Protein AF-A0A0C9SBJ8-F1 (afdb_monomer)

InterPro domains:
  IPR018801 E3 ubiquitin-protein ligase TM129 [PF10272] (1-81)
  IPR018801 E3 ubiquitin-protein ligase TM129 [PTHR31322] (1-82)

Foldseek 3Di:
DFDQAPQPSPDGLFKDFAPPDDCVLQPQADGDPDDRRHHPVRVVVVLVVPDDPVCPVCSQVDWFADPPPGGIGGPSRIDTHDD

Secondary structure (DSSP, 8-state):
-PPBPTTTSSSB--EEE---S-HHHHTT-----PPS-B-HHHHHHHHHHTS-TT-GGGGGG-EEE-TTT--EEEGGGEEEPP-

Solvent-accessible surface area (backbone atoms only — not comparable to full-atom values): 4986 Å² total; per-residue (Å²): 136,72,49,62,6,75,77,76,68,79,50,52,14,38,25,36,54,45,71,62,63,54,63,94,84,53,79,68,60,40,74,47,87,69,71,48,43,32,23,62,68,53,48,50,53,53,52,59,73,66,46,62,84,92,45,69,90,50,47,79,83,38,66,45,57,41,94,81,83,51,35,31,37,39,70,69,15,62,38,77,55,86,130

Sequence (83 aa):
ELEPCIGCMQTTANVKLQKLCDEALVGQCQGCLCRPMWCLDCMGRWFASRQDQARPETWLGSRCFCPTCRSVFCMLDVCIVEA

Structure (mmCIF, N/CA/C/O backbone):
data_AF-A0A0C9SBJ8-F1
#
_entry.id   AF-A0A0C9SBJ8-F1
#
loop_
_atom_site.group_PDB
_atom_site.id
_atom_site.type_symbol
_atom_site.label_atom_id
_atom_site.label_alt_id
_atom_site.label_comp_id
_atom_site.label_asym_id
_atom_site.label_entity_id
_atom_site.label_seq_id
_atom_site.pdbx_PDB_ins_code
_atom_site.Cartn_x
_atom_site.Cartn_y
_atom_site.Cartn_z
_atom_site.occupancy
_atom_site.B_iso_or_equiv
_atom_site.auth_seq_id
_atom_site.auth_comp_id
_atom_site.auth_asym_id
_atom_site.auth_atom_id
_atom_site.pdbx_PDB_model_num
ATOM 1 N N . GLU A 1 1 ? -10.117 -3.009 18.943 1.00 78.88 1 GLU A N 1
ATOM 2 C CA . GLU A 1 1 ? -11.036 -2.387 17.974 1.00 78.88 1 GLU A CA 1
ATOM 3 C C . GLU A 1 1 ? -10.215 -1.577 16.979 1.00 78.88 1 GLU A C 1
ATOM 5 O O . GLU A 1 1 ? -9.163 -1.074 17.368 1.00 78.88 1 GLU A O 1
ATOM 10 N N . LEU A 1 2 ? -10.606 -1.551 15.703 1.00 88.12 2 LEU A N 1
ATOM 11 C CA . LEU A 1 2 ? -9.887 -0.809 14.663 1.00 88.12 2 LEU A CA 1
ATOM 12 C C . LEU A 1 2 ? -10.379 0.641 14.623 1.00 88.12 2 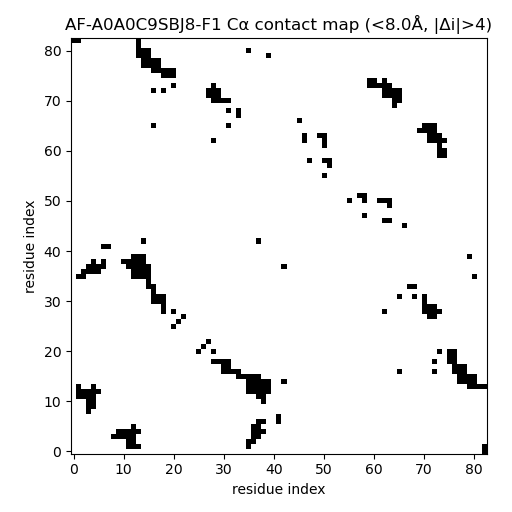LEU A C 1
ATOM 14 O O . LEU A 1 2 ? -11.581 0.886 14.599 1.00 88.12 2 LEU A O 1
ATOM 18 N N . GLU A 1 3 ? -9.444 1.586 14.565 1.00 94.25 3 GLU A N 1
ATOM 19 C CA . GLU A 1 3 ? -9.740 3.019 14.457 1.00 94.25 3 GLU A CA 1
ATOM 20 C C . GLU A 1 3 ? -10.274 3.389 13.057 1.00 94.25 3 GLU A C 1
ATOM 22 O O . GLU A 1 3 ? -10.034 2.656 12.088 1.00 94.25 3 GLU A O 1
ATOM 27 N N . PRO A 1 4 ? -10.954 4.539 12.894 1.00 96.69 4 PRO A N 1
ATOM 28 C CA . PRO A 1 4 ? -11.310 5.064 11.579 1.00 96.69 4 PRO A CA 1
ATOM 29 C C . PRO A 1 4 ? -10.081 5.281 10.683 1.00 96.69 4 PRO A C 1
ATOM 31 O O . PRO A 1 4 ? -9.021 5.728 11.124 1.00 96.69 4 PRO A O 1
ATOM 34 N N . CYS A 1 5 ? -10.227 5.001 9.389 1.00 97.50 5 CYS A N 1
ATOM 35 C CA . CYS A 1 5 ? -9.192 5.261 8.395 1.00 97.50 5 CYS A CA 1
ATOM 36 C C . CYS A 1 5 ? -8.872 6.761 8.319 1.00 97.50 5 CYS A C 1
ATOM 38 O O . CYS A 1 5 ? -9.736 7.554 7.948 1.00 97.50 5 CYS A O 1
ATOM 40 N N . ILE A 1 6 ? -7.602 7.138 8.502 1.00 96.94 6 ILE A N 1
ATOM 41 C CA . ILE A 1 6 ? -7.176 8.549 8.522 1.00 96.94 6 ILE A CA 1
ATOM 42 C C . ILE A 1 6 ? -7.304 9.264 7.167 1.00 96.94 6 ILE A C 1
ATOM 44 O O . ILE A 1 6 ? -7.278 10.488 7.111 1.00 96.94 6 ILE A O 1
ATOM 48 N N . GLY A 1 7 ? -7.416 8.508 6.068 1.00 96.56 7 GLY A N 1
ATOM 49 C CA . GLY A 1 7 ? -7.588 9.050 4.719 1.00 96.56 7 GLY A CA 1
ATOM 50 C C . GLY A 1 7 ? -9.019 9.500 4.405 1.00 96.56 7 GLY A C 1
ATOM 51 O O . GLY A 1 7 ? -9.220 10.624 3.959 1.00 96.56 7 GLY A O 1
ATOM 52 N N . CYS A 1 8 ? -10.014 8.626 4.603 1.00 97.69 8 CYS A N 1
ATOM 53 C CA . CYS A 1 8 ? -11.414 8.916 4.266 1.00 97.69 8 CYS A CA 1
ATOM 54 C C . CYS A 1 8 ? -12.308 9.241 5.467 1.00 97.69 8 CYS A C 1
ATOM 56 O O . CYS A 1 8 ? -13.370 9.818 5.255 1.00 97.69 8 CYS A O 1
ATOM 58 N N . MET A 1 9 ? -11.927 8.848 6.688 1.00 96.81 9 MET A N 1
ATOM 59 C CA . MET A 1 9 ? -12.731 8.956 7.918 1.00 96.81 9 MET A CA 1
ATOM 60 C C . MET A 1 9 ? -14.134 8.315 7.842 1.00 96.81 9 MET A C 1
ATOM 62 O O . MET A 1 9 ? -14.995 8.621 8.657 1.00 96.81 9 MET A O 1
ATOM 66 N N . GLN A 1 10 ? -14.377 7.431 6.867 1.00 96.31 10 GLN A N 1
ATOM 67 C CA . GLN A 1 10 ? -15.697 6.831 6.602 1.00 96.31 10 GLN A CA 1
ATOM 68 C C . GLN A 1 10 ? -15.780 5.344 6.954 1.00 96.31 10 GLN A C 1
ATOM 70 O O . GLN A 1 10 ? -16.858 4.837 7.240 1.00 96.31 10 GLN A O 1
ATOM 75 N N . THR A 1 11 ? -14.653 4.636 6.914 1.00 95.88 11 THR A N 1
ATOM 76 C CA . THR A 1 11 ? -14.562 3.198 7.197 1.00 95.88 11 THR A CA 1
ATOM 77 C C . THR A 1 11 ? -13.404 2.925 8.152 1.00 95.88 11 THR A C 1
ATOM 79 O O . THR A 1 11 ? -12.561 3.800 8.375 1.00 95.88 11 THR A O 1
ATOM 82 N N . THR A 1 12 ? -13.353 1.728 8.725 1.00 96.69 12 THR A N 1
ATOM 83 C CA . THR A 1 12 ? -12.281 1.310 9.629 1.00 96.69 12 THR A CA 1
ATOM 84 C C . THR A 1 12 ? -10.954 1.153 8.889 1.00 96.69 12 THR A C 1
ATOM 86 O O . THR A 1 12 ? -10.882 0.861 7.690 1.00 96.69 12 THR A O 1
ATOM 89 N N . ALA A 1 13 ? -9.864 1.370 9.616 1.00 97.25 13 ALA A N 1
ATOM 90 C CA . ALA A 1 13 ? -8.518 1.127 9.143 1.00 97.25 13 ALA A CA 1
ATOM 91 C C . ALA A 1 13 ? -8.248 -0.384 9.061 1.00 97.25 13 ALA A C 1
ATOM 93 O O . ALA A 1 13 ? -7.769 -0.996 10.012 1.00 97.25 13 ALA A O 1
ATOM 94 N N . ASN A 1 14 ? -8.580 -0.985 7.919 1.00 96.44 14 ASN A N 1
ATOM 95 C CA . ASN A 1 14 ? -8.566 -2.433 7.722 1.00 96.44 14 ASN A CA 1
ATOM 96 C C . ASN A 1 14 ? -7.351 -2.969 6.948 1.00 96.44 14 ASN A C 1
ATOM 98 O O . ASN A 1 14 ? -7.375 -4.127 6.534 1.00 96.44 14 ASN A O 1
ATOM 102 N N . VAL A 1 15 ? -6.285 -2.177 6.762 1.00 97.12 15 VAL A N 1
ATOM 103 C CA . VAL A 1 15 ? -5.034 -2.679 6.171 1.00 97.12 15 VAL A CA 1
ATOM 104 C C . VAL A 1 15 ? -3.786 -2.380 6.991 1.00 97.12 15 VAL A C 1
ATOM 106 O O . VAL A 1 15 ? -3.652 -1.329 7.625 1.00 97.12 15 VAL A O 1
ATOM 109 N N . LYS A 1 16 ? -2.824 -3.300 6.908 1.00 96.81 16 LYS A N 1
ATOM 110 C CA . LYS A 1 16 ? -1.456 -3.155 7.411 1.00 96.81 16 LYS A CA 1
ATOM 111 C C . LYS A 1 16 ? -0.462 -3.482 6.298 1.00 96.81 16 LYS A C 1
ATOM 113 O O . LYS A 1 16 ? -0.740 -4.293 5.423 1.00 96.81 16 LYS A O 1
ATOM 118 N N . LEU A 1 17 ? 0.709 -2.852 6.351 1.00 96.94 17 LEU A N 1
ATOM 119 C CA . LEU A 1 17 ? 1.843 -3.223 5.511 1.00 96.94 17 LEU A CA 1
ATOM 120 C C . LEU A 1 17 ? 2.703 -4.251 6.248 1.00 96.94 17 LEU A C 1
ATOM 122 O O . LEU A 1 17 ? 3.190 -3.979 7.347 1.00 96.94 17 LEU A O 1
ATOM 126 N N . GLN A 1 18 ? 2.896 -5.416 5.646 1.00 94.88 18 GLN A N 1
ATOM 127 C CA . GLN A 1 18 ? 3.753 -6.482 6.148 1.00 94.88 18 GLN A CA 1
ATOM 128 C C . GLN A 1 18 ? 4.608 -6.982 4.991 1.00 94.88 18 GLN A C 1
ATOM 130 O O . GLN A 1 18 ? 4.079 -7.270 3.929 1.00 94.88 18 GLN A O 1
ATOM 135 N N . LYS A 1 19 ? 5.926 -7.084 5.193 1.00 92.88 19 LYS A N 1
ATOM 136 C CA . LYS A 1 19 ? 6.836 -7.578 4.155 1.00 92.88 19 LYS A CA 1
ATOM 137 C C . LYS A 1 19 ? 6.500 -9.038 3.845 1.00 92.88 19 LYS A C 1
ATOM 139 O O . LYS A 1 19 ? 6.834 -9.917 4.640 1.00 92.88 19 LYS A O 1
ATOM 144 N N . LEU A 1 20 ? 5.835 -9.262 2.717 1.00 91.31 20 LEU A N 1
ATOM 145 C CA . LEU A 1 20 ? 5.443 -10.577 2.205 1.00 91.31 20 LEU A CA 1
ATOM 146 C C . LEU A 1 20 ? 6.050 -10.850 0.827 1.00 91.31 20 LEU A C 1
ATOM 148 O O . LEU A 1 20 ? 6.110 -12.005 0.411 1.00 91.31 20 LEU A O 1
ATOM 152 N N . CYS A 1 21 ? 6.522 -9.818 0.121 1.00 90.56 21 CYS A N 1
ATOM 153 C CA . CYS A 1 21 ? 7.250 -10.024 -1.122 1.00 90.56 21 CYS A CA 1
ATOM 154 C C . CYS A 1 21 ? 8.610 -10.708 -0.880 1.00 90.56 21 CYS A C 1
ATOM 156 O O . CYS A 1 21 ? 9.333 -10.383 0.071 1.00 90.56 21 CYS A O 1
ATOM 158 N N . ASP A 1 22 ? 8.973 -11.626 -1.776 1.00 77.81 22 ASP A N 1
ATOM 159 C CA . ASP A 1 22 ? 10.243 -12.353 -1.736 1.00 77.81 22 ASP A CA 1
ATOM 160 C C . ASP A 1 22 ? 11.445 -11.418 -1.994 1.00 77.81 22 ASP A C 1
ATOM 162 O O . ASP A 1 22 ? 11.414 -10.541 -2.867 1.00 77.81 22 ASP A O 1
ATOM 166 N N . GLU A 1 23 ? 12.524 -11.619 -1.235 1.00 63.44 23 GLU A N 1
ATOM 167 C CA . GLU A 1 23 ? 13.765 -10.843 -1.319 1.00 63.44 23 GLU A CA 1
ATOM 168 C C . GLU A 1 23 ? 14.464 -11.009 -2.667 1.00 63.44 23 GLU A C 1
ATOM 170 O O . GLU A 1 23 ? 15.001 -10.029 -3.190 1.00 63.44 23 GLU A O 1
ATOM 175 N N . ALA A 1 24 ? 14.408 -12.204 -3.263 1.00 61.53 24 ALA A N 1
ATOM 176 C CA . ALA A 1 24 ? 15.103 -12.500 -4.517 1.00 61.53 24 ALA A CA 1
ATOM 177 C C . ALA A 1 24 ? 14.504 -11.771 -5.735 1.00 61.53 24 ALA A C 1
ATOM 179 O O . ALA A 1 24 ? 15.205 -11.516 -6.713 1.00 61.53 24 ALA A O 1
ATOM 180 N N . LEU A 1 25 ? 13.217 -11.415 -5.676 1.00 55.31 25 LEU A N 1
ATOM 181 C CA . LEU A 1 25 ? 12.492 -10.801 -6.791 1.00 55.31 25 LEU A CA 1
ATOM 182 C C . LEU A 1 25 ? 12.269 -9.291 -6.596 1.00 55.31 25 LEU A C 1
ATOM 184 O O . LEU A 1 25 ? 12.042 -8.576 -7.573 1.00 55.31 25 LEU A O 1
ATOM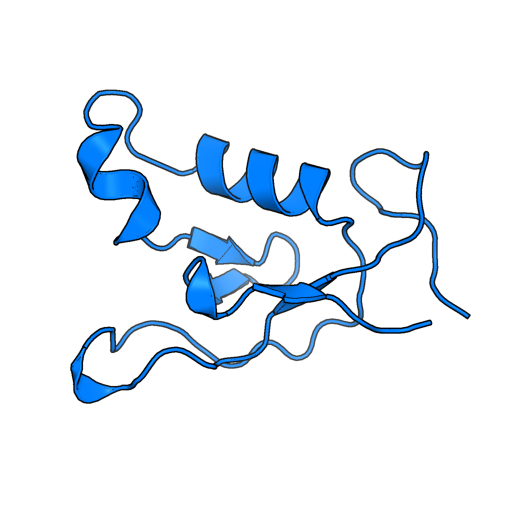 188 N N . VAL A 1 26 ? 12.316 -8.782 -5.352 1.00 57.38 26 VAL A N 1
ATOM 189 C CA . VAL A 1 26 ? 11.763 -7.453 -5.020 1.00 57.38 26 VAL A CA 1
ATOM 190 C C . VAL A 1 26 ? 12.601 -6.670 -3.985 1.00 57.38 26 VAL A C 1
ATOM 192 O O . VAL A 1 26 ? 12.048 -5.841 -3.269 1.00 57.38 26 VAL A O 1
ATOM 195 N N . GLY A 1 27 ? 13.923 -6.867 -3.924 1.00 57.12 27 GLY A N 1
ATOM 196 C CA . GLY A 1 27 ? 14.869 -6.415 -2.874 1.00 57.12 27 GLY A CA 1
ATOM 197 C C . GLY A 1 27 ? 14.993 -4.921 -2.483 1.00 57.12 27 GLY A C 1
ATOM 198 O O . GLY A 1 27 ? 16.101 -4.415 -2.354 1.00 57.12 27 GLY A O 1
ATOM 199 N N . GLN A 1 28 ? 13.896 -4.201 -2.242 1.00 82.19 28 GLN A N 1
ATOM 200 C CA . GLN A 1 28 ? 13.882 -2.856 -1.640 1.00 82.19 28 GLN A CA 1
ATOM 201 C C . GLN A 1 28 ? 12.741 -2.647 -0.632 1.00 82.19 28 GLN A C 1
ATOM 203 O O . GLN A 1 28 ? 12.760 -1.654 0.090 1.00 82.19 28 GLN A O 1
ATOM 208 N N . CYS A 1 29 ? 11.747 -3.542 -0.568 1.00 91.88 29 CYS A N 1
ATOM 209 C CA . CYS A 1 29 ? 10.674 -3.432 0.418 1.00 91.88 29 CYS A CA 1
ATOM 210 C C . CYS A 1 29 ? 11.189 -3.703 1.837 1.00 91.88 29 CYS A C 1
ATOM 212 O O . CYS A 1 29 ? 12.018 -4.585 2.068 1.00 91.88 29 CYS A O 1
ATOM 214 N N . GLN A 1 30 ? 10.674 -2.942 2.795 1.00 92.81 30 GLN A N 1
ATOM 215 C CA . GLN A 1 30 ? 11.103 -2.930 4.187 1.00 92.81 30 GLN A CA 1
ATOM 216 C C . GLN A 1 30 ? 9.945 -3.327 5.104 1.00 92.81 30 GLN A C 1
ATOM 218 O O . GLN A 1 30 ? 8.775 -3.116 4.790 1.00 92.81 30 GLN A O 1
ATOM 223 N N . GLY A 1 31 ? 10.269 -3.853 6.286 1.00 92.69 31 GLY A N 1
ATOM 224 C CA . GLY A 1 31 ? 9.270 -4.070 7.330 1.00 92.69 31 GLY A CA 1
ATOM 225 C C . GLY A 1 31 ? 8.587 -2.759 7.743 1.00 92.69 31 GLY A C 1
ATOM 226 O O . GLY A 1 31 ? 9.233 -1.717 7.890 1.00 92.69 31 GLY A O 1
ATOM 227 N N . CYS A 1 32 ? 7.271 -2.814 7.951 1.00 95.69 32 CYS A N 1
ATOM 228 C CA . CYS A 1 32 ? 6.478 -1.706 8.472 1.00 95.69 32 CYS A CA 1
ATOM 229 C C . CYS A 1 32 ? 5.870 -2.095 9.827 1.00 95.69 32 CYS A C 1
ATOM 231 O O . CYS A 1 32 ? 5.242 -3.144 9.970 1.00 95.69 32 CYS A O 1
ATOM 233 N N . LEU A 1 33 ? 6.073 -1.242 10.835 1.00 96.12 33 LEU A N 1
ATOM 234 C CA . LEU A 1 33 ? 5.595 -1.450 12.211 1.00 96.12 33 LEU A CA 1
ATOM 235 C C . LEU A 1 33 ? 4.398 -0.559 12.568 1.00 96.12 33 LEU A C 1
ATOM 237 O O . LEU A 1 33 ? 3.968 -0.521 13.720 1.00 96.12 33 LEU A O 1
ATOM 241 N N . CYS A 1 34 ? 3.846 0.161 11.591 1.00 96.50 34 CYS A N 1
ATOM 242 C CA . CYS A 1 34 ? 2.642 0.948 11.798 1.00 96.50 34 CYS A CA 1
ATOM 243 C C . CYS A 1 34 ? 1.459 0.057 12.199 1.00 96.50 34 CYS A C 1
ATOM 245 O O . CYS A 1 34 ? 1.293 -1.065 11.709 1.00 96.50 34 CYS A O 1
ATOM 247 N N . ARG A 1 35 ? 0.601 0.593 13.070 1.00 95.69 35 ARG A N 1
ATOM 248 C CA . ARG A 1 35 ? -0.739 0.042 13.296 1.00 95.69 35 ARG A CA 1
ATOM 249 C C . ARG A 1 35 ? -1.592 0.225 12.029 1.00 95.69 35 ARG A C 1
ATOM 251 O O . ARG A 1 35 ? -1.258 1.087 11.209 1.00 95.69 35 ARG A O 1
ATOM 258 N N . PRO A 1 36 ? -2.684 -0.538 11.860 1.00 96.44 36 PRO A N 1
ATOM 259 C CA . PRO A 1 36 ? -3.675 -0.237 10.834 1.00 96.44 36 PRO A CA 1
ATOM 260 C C . PRO A 1 36 ? -4.201 1.191 11.024 1.00 96.44 36 PRO A C 1
ATOM 262 O O . PRO A 1 36 ? -4.749 1.521 12.071 1.00 96.44 36 PRO A O 1
ATOM 265 N N . MET A 1 37 ? -3.966 2.057 10.038 1.00 96.62 37 MET A N 1
ATOM 266 C CA . MET A 1 37 ? -4.431 3.461 10.036 1.00 96.62 37 MET A CA 1
ATOM 267 C C . MET A 1 37 ? -5.169 3.835 8.748 1.00 96.62 37 MET A C 1
ATOM 269 O O . MET A 1 37 ? -5.760 4.906 8.651 1.00 96.62 37 MET A O 1
ATOM 273 N N . TRP A 1 38 ? -5.124 2.962 7.746 1.00 97.69 38 TRP A N 1
ATOM 274 C CA . TRP A 1 38 ? -5.687 3.183 6.423 1.00 97.69 38 TRP A CA 1
ATOM 275 C C . TRP A 1 38 ? -6.639 2.043 6.093 1.00 97.69 38 TRP A C 1
ATOM 277 O O . TRP A 1 38 ? -6.443 0.923 6.566 1.00 97.69 38 TRP A O 1
ATOM 287 N N . CYS A 1 39 ? -7.657 2.326 5.287 1.00 97.62 39 CYS A N 1
ATOM 288 C CA . CYS A 1 39 ? -8.459 1.294 4.651 1.00 97.62 39 CYS A CA 1
ATOM 289 C C . CYS A 1 39 ? -7.858 0.874 3.306 1.00 97.62 39 CYS A C 1
ATOM 291 O O . CYS A 1 39 ? -7.010 1.582 2.745 1.00 97.62 39 CYS A O 1
ATOM 293 N N . LEU A 1 40 ? -8.324 -0.259 2.781 1.00 97.38 40 LEU A N 1
ATOM 294 C CA . LEU A 1 40 ? -7.865 -0.819 1.509 1.00 97.38 40 LEU A CA 1
ATOM 295 C C . LEU A 1 40 ? -7.955 0.194 0.358 1.00 97.38 40 LEU A C 1
ATOM 297 O O . LEU A 1 40 ? -6.967 0.418 -0.341 1.00 97.38 40 LEU A O 1
ATOM 301 N N . ASP A 1 41 ? -9.094 0.873 0.215 1.00 97.88 41 ASP A N 1
ATOM 302 C CA . ASP A 1 41 ? -9.311 1.833 -0.871 1.00 97.88 41 ASP A CA 1
ATOM 303 C C . ASP A 1 41 ? -8.363 3.030 -0.789 1.00 97.88 41 ASP A C 1
ATOM 305 O O . ASP A 1 41 ? -7.786 3.453 -1.793 1.00 97.88 41 ASP A O 1
ATOM 309 N N . CYS A 1 42 ? -8.179 3.598 0.405 1.00 98.31 42 CYS A N 1
ATOM 310 C CA . CYS A 1 42 ? -7.287 4.739 0.575 1.00 98.31 42 CYS A CA 1
ATOM 311 C C . CYS A 1 42 ? -5.818 4.343 0.380 1.00 98.31 42 CYS A C 1
ATOM 313 O O . CYS A 1 42 ? -5.069 5.115 -0.220 1.00 98.31 42 CYS A O 1
ATOM 315 N N . MET A 1 43 ? -5.411 3.146 0.819 1.00 98.12 43 MET A N 1
ATOM 316 C CA . MET A 1 43 ? -4.063 2.634 0.554 1.00 98.12 43 MET A CA 1
ATOM 317 C C . MET A 1 43 ? -3.836 2.399 -0.947 1.00 98.12 43 MET A C 1
ATOM 319 O O . MET A 1 43 ? -2.794 2.785 -1.474 1.00 98.12 43 MET A O 1
ATOM 323 N N . GLY A 1 44 ? -4.827 1.851 -1.658 1.00 97.44 44 GLY A N 1
ATOM 324 C CA . GLY A 1 44 ? -4.772 1.670 -3.111 1.00 97.44 44 GLY A CA 1
ATOM 325 C C . GLY A 1 44 ? -4.661 2.996 -3.869 1.00 97.44 44 GLY A C 1
ATOM 326 O O . GLY A 1 44 ? -3.801 3.144 -4.739 1.00 97.44 44 GLY A O 1
ATOM 327 N N . ARG A 1 45 ? -5.458 4.006 -3.491 1.00 97.88 45 ARG A N 1
ATOM 328 C CA . ARG A 1 45 ? -5.365 5.364 -4.065 1.00 97.88 45 ARG A CA 1
ATOM 329 C C . ARG A 1 45 ? -4.008 6.005 -3.797 1.00 97.88 45 ARG A C 1
ATOM 331 O O . ARG A 1 45 ? -3.437 6.616 -4.698 1.00 97.88 45 ARG A O 1
ATOM 338 N N . TRP A 1 46 ? -3.480 5.848 -2.582 1.00 98.00 46 TRP A N 1
ATOM 339 C CA . TRP A 1 46 ? -2.136 6.313 -2.254 1.00 98.00 46 TRP A CA 1
ATOM 340 C C . TRP A 1 46 ? -1.097 5.654 -3.157 1.00 98.00 46 TRP A C 1
ATOM 342 O O . TRP A 1 46 ? -0.320 6.366 -3.792 1.00 98.00 46 TRP A O 1
ATOM 352 N N . PHE A 1 47 ? -1.122 4.322 -3.271 1.00 97.94 47 PHE A N 1
ATOM 353 C CA . PHE A 1 47 ? -0.211 3.580 -4.135 1.00 97.94 47 PHE A CA 1
ATOM 354 C C . PHE A 1 47 ? -0.282 4.088 -5.577 1.00 97.94 47 PHE A C 1
ATOM 356 O O . PHE A 1 47 ? 0.748 4.498 -6.106 1.00 97.94 47 PHE A O 1
ATOM 363 N N . ALA A 1 48 ? -1.480 4.157 -6.164 1.00 97.19 48 ALA A N 1
ATOM 364 C CA . ALA A 1 48 ? -1.703 4.628 -7.533 1.00 97.19 48 ALA A CA 1
ATOM 365 C C . ALA A 1 48 ? -1.177 6.055 -7.766 1.00 97.19 48 ALA A C 1
ATOM 367 O O . ALA A 1 48 ? -0.506 6.309 -8.763 1.00 97.19 48 ALA A O 1
ATOM 368 N N . SER A 1 49 ? -1.399 6.973 -6.816 1.00 97.19 49 SER A N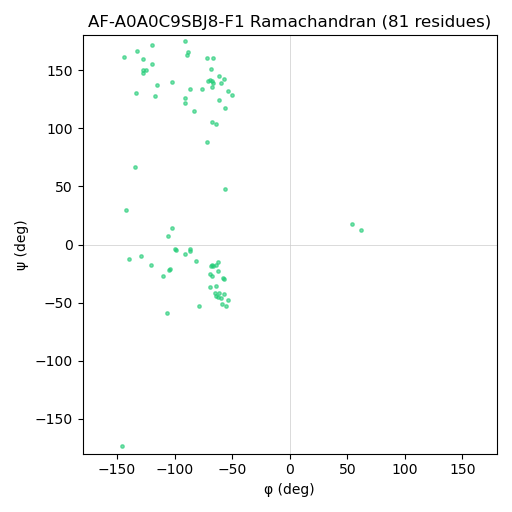 1
ATOM 369 C CA . SER A 1 49 ? -0.943 8.371 -6.919 1.00 97.19 49 SER A CA 1
ATOM 370 C C . SER A 1 49 ? 0.580 8.542 -6.951 1.00 97.19 49 SER A C 1
ATOM 372 O O . SER A 1 49 ? 1.075 9.608 -7.315 1.00 97.19 49 SER A O 1
ATOM 374 N N . ARG A 1 50 ? 1.333 7.514 -6.538 1.00 97.31 50 ARG A N 1
ATOM 375 C CA . ARG A 1 50 ? 2.801 7.524 -6.493 1.00 97.31 50 ARG A CA 1
ATOM 376 C C . ARG A 1 50 ? 3.449 6.845 -7.695 1.00 97.31 50 ARG A C 1
ATOM 378 O O . ARG A 1 50 ? 4.672 6.875 -7.786 1.00 97.31 50 ARG A O 1
ATOM 385 N N . GLN A 1 51 ? 2.658 6.253 -8.587 1.00 96.88 51 GLN A N 1
ATOM 386 C CA . GLN A 1 51 ? 3.176 5.560 -9.762 1.00 96.88 51 GLN A CA 1
ATOM 387 C C . GLN A 1 51 ? 3.335 6.489 -10.968 1.00 96.88 51 GLN A C 1
ATOM 389 O O . GLN A 1 51 ? 2.747 7.572 -11.033 1.00 96.88 51 GLN A O 1
ATOM 394 N N . AS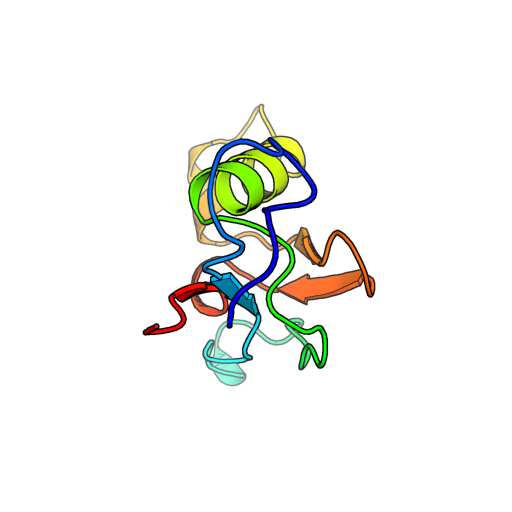P A 1 52 ? 4.120 6.030 -11.942 1.00 96.44 52 ASP A N 1
ATOM 395 C CA . ASP A 1 52 ? 4.312 6.692 -13.230 1.00 96.44 52 ASP A CA 1
ATOM 396 C C . ASP A 1 52 ? 3.014 6.650 -14.048 1.00 96.44 52 ASP A C 1
ATOM 398 O O . ASP A 1 52 ? 2.628 5.612 -14.586 1.00 96.44 52 ASP A O 1
ATOM 402 N N . GLN A 1 53 ? 2.320 7.785 -14.132 1.00 96.56 53 GLN A N 1
ATOM 403 C CA . GLN A 1 53 ? 1.030 7.879 -14.821 1.00 96.56 53 GLN A CA 1
ATOM 404 C C . GLN A 1 53 ? 1.142 7.666 -16.337 1.00 96.56 53 GLN A C 1
ATOM 406 O O . GLN A 1 53 ? 0.138 7.367 -16.977 1.00 96.56 53 GLN A O 1
ATOM 411 N N . ALA A 1 54 ? 2.343 7.793 -16.913 1.00 97.81 54 ALA A N 1
ATOM 412 C CA . ALA A 1 54 ? 2.574 7.528 -18.330 1.00 97.81 54 ALA A CA 1
ATOM 413 C C . ALA A 1 54 ? 2.754 6.030 -18.636 1.00 97.81 54 ALA A C 1
ATOM 415 O O . ALA A 1 54 ? 2.700 5.650 -19.804 1.00 97.81 54 ALA A O 1
ATOM 416 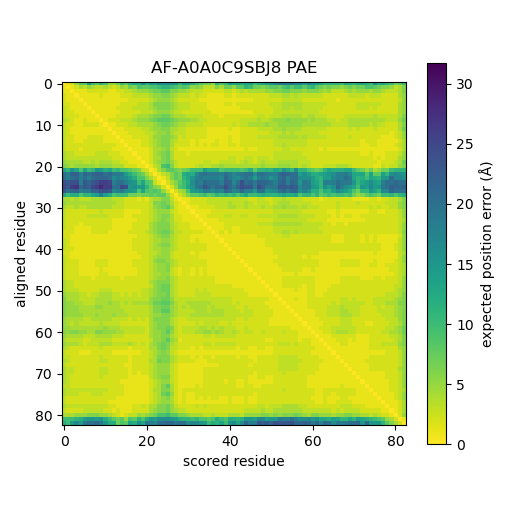N N . ARG A 1 55 ? 2.974 5.192 -17.610 1.00 96.88 55 ARG A N 1
ATOM 417 C CA . ARG A 1 55 ? 3.264 3.753 -17.735 1.00 96.88 55 ARG A CA 1
ATOM 418 C C . ARG A 1 55 ? 2.444 2.901 -16.749 1.00 96.88 55 ARG A C 1
ATOM 420 O O . ARG A 1 55 ? 3.001 2.316 -15.816 1.00 96.88 55 ARG A O 1
ATOM 427 N N . PRO A 1 56 ? 1.106 2.839 -16.898 1.00 95.69 56 PRO A N 1
ATOM 428 C CA . PRO A 1 56 ? 0.224 2.056 -16.024 1.00 95.69 56 PRO A CA 1
ATOM 429 C C . PRO A 1 56 ? 0.562 0.560 -15.970 1.00 95.69 56 PRO A C 1
ATOM 431 O O . PRO A 1 56 ? 0.356 -0.089 -14.943 1.00 95.69 56 PRO A O 1
ATOM 434 N N . GLU A 1 57 ? 1.132 0.011 -17.039 1.00 95.94 57 GLU A N 1
ATOM 435 C CA . GLU A 1 57 ? 1.554 -1.386 -17.131 1.00 95.94 57 GLU A CA 1
ATOM 436 C C . GLU A 1 57 ? 2.650 -1.758 -16.122 1.00 95.94 57 GLU A C 1
ATOM 438 O O . GLU A 1 57 ? 2.778 -2.928 -15.760 1.00 95.94 57 GLU A O 1
ATOM 443 N N . THR A 1 58 ? 3.416 -0.783 -15.614 1.00 93.81 58 THR A N 1
ATOM 444 C CA . THR A 1 58 ? 4.481 -1.041 -14.635 1.00 93.81 58 THR A CA 1
ATOM 445 C C . THR A 1 58 ? 4.008 -0.947 -13.184 1.00 93.81 58 THR A C 1
ATOM 447 O O . THR A 1 58 ? 4.777 -1.273 -12.276 1.00 93.81 58 THR A O 1
ATOM 450 N N . TRP A 1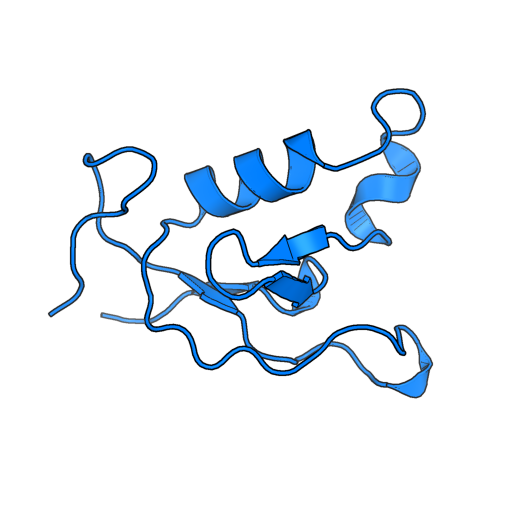 59 ? 2.773 -0.499 -12.920 1.00 94.81 59 TRP A N 1
ATOM 451 C CA . TRP A 1 59 ? 2.319 -0.139 -11.568 1.00 94.81 59 TRP A CA 1
ATOM 452 C C . TRP A 1 59 ? 2.393 -1.301 -10.579 1.00 94.81 59 TRP A C 1
ATOM 454 O O . TRP A 1 59 ? 2.911 -1.131 -9.478 1.00 94.81 59 TRP A O 1
ATOM 464 N N . LEU A 1 60 ? 1.926 -2.492 -10.962 1.00 91.44 60 LEU A N 1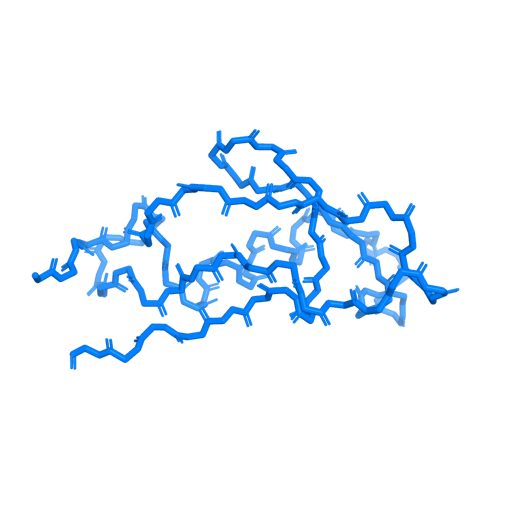
ATO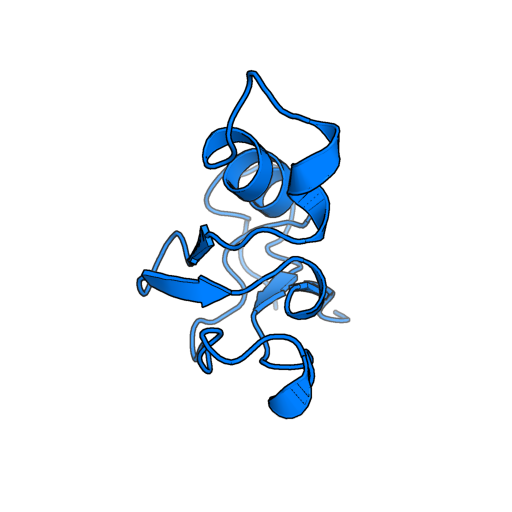M 465 C CA . LEU A 1 60 ? 1.889 -3.647 -10.054 1.00 91.44 60 LEU A CA 1
ATOM 466 C C . LEU A 1 60 ? 3.285 -4.164 -9.673 1.00 91.44 60 LEU A C 1
ATOM 468 O O . LEU A 1 60 ? 3.453 -4.707 -8.584 1.00 91.44 60 LEU A O 1
ATOM 472 N N . GLY A 1 61 ? 4.284 -3.965 -10.538 1.00 90.38 61 GLY A N 1
ATOM 473 C CA . GLY A 1 61 ? 5.688 -4.289 -10.256 1.00 90.38 61 GLY A CA 1
ATOM 474 C C . GLY A 1 61 ? 6.455 -3.164 -9.550 1.00 90.38 61 GLY A C 1
ATOM 475 O O . GLY A 1 61 ? 7.633 -3.327 -9.225 1.00 90.38 61 GLY A O 1
ATOM 476 N N . SER A 1 62 ? 5.816 -2.012 -9.337 1.00 92.75 62 SER A N 1
ATOM 477 C CA . SER A 1 62 ? 6.436 -0.828 -8.743 1.00 92.75 62 SER A CA 1
ATOM 478 C C . SER A 1 62 ? 6.287 -0.802 -7.218 1.00 92.75 62 SER A C 1
ATOM 480 O O . SER A 1 62 ? 5.664 -1.666 -6.597 1.00 92.75 62 SER A O 1
ATOM 482 N N . ARG A 1 63 ? 6.917 0.193 -6.590 1.00 93.69 63 ARG A N 1
ATOM 483 C CA . ARG A 1 63 ? 6.955 0.375 -5.133 1.00 93.69 63 ARG A CA 1
ATOM 484 C C . ARG A 1 63 ? 6.517 1.784 -4.778 1.00 93.69 63 ARG A C 1
ATOM 486 O O . ARG A 1 63 ? 6.610 2.697 -5.596 1.00 93.69 63 ARG A O 1
ATOM 493 N N . CYS A 1 64 ? 6.104 1.983 -3.537 1.00 95.25 64 CYS A N 1
ATOM 494 C CA . CYS A 1 64 ? 6.010 3.319 -2.967 1.00 95.25 64 CYS A CA 1
ATOM 495 C C . CYS A 1 64 ? 6.355 3.293 -1.475 1.00 95.25 64 CYS A C 1
ATOM 497 O O . CYS A 1 64 ? 6.836 2.293 -0.943 1.00 95.25 64 CYS A O 1
ATOM 499 N N . PHE A 1 65 ? 6.167 4.425 -0.805 1.00 96.56 65 PHE A N 1
ATOM 500 C CA . PHE A 1 65 ? 6.477 4.581 0.609 1.00 96.56 65 PHE A CA 1
ATOM 501 C C . PHE A 1 65 ? 5.197 4.524 1.435 1.00 96.56 65 PHE A C 1
ATOM 503 O O . PHE A 1 65 ? 4.189 5.130 1.056 1.00 96.56 65 PHE A O 1
ATOM 510 N N . CYS A 1 66 ? 5.247 3.853 2.587 1.00 97.31 66 CYS A N 1
ATOM 511 C CA . CYS A 1 66 ? 4.181 3.909 3.581 1.00 97.31 66 CYS A CA 1
ATOM 512 C C . CYS A 1 66 ? 3.833 5.383 3.871 1.00 97.31 66 CYS A C 1
ATOM 514 O O . CYS A 1 66 ? 4.743 6.156 4.191 1.00 97.31 66 CYS A O 1
ATOM 516 N N . PRO A 1 67 ? 2.550 5.790 3.810 1.00 96.94 67 PRO A N 1
ATOM 517 C CA . PRO A 1 67 ? 2.149 7.185 4.016 1.00 96.94 67 PRO A CA 1
ATOM 518 C C . PRO A 1 67 ? 2.473 7.717 5.419 1.00 96.94 67 PRO A C 1
ATOM 520 O O . PRO A 1 67 ? 2.463 8.927 5.626 1.00 96.94 67 PRO A O 1
ATOM 523 N N . THR A 1 68 ? 2.778 6.833 6.376 1.00 96.44 68 THR A N 1
ATOM 524 C CA . THR A 1 68 ? 3.061 7.206 7.765 1.00 96.44 68 THR A CA 1
ATOM 525 C C . THR A 1 68 ? 4.543 7.096 8.123 1.00 96.44 68 THR A C 1
ATOM 527 O O . THR A 1 68 ? 5.141 8.101 8.494 1.00 96.44 68 THR A O 1
ATOM 530 N N . CYS A 1 69 ? 5.165 5.917 8.002 1.00 97.06 69 CYS A N 1
ATOM 531 C CA . CYS A 1 69 ? 6.568 5.718 8.409 1.00 97.06 69 CYS A CA 1
ATOM 532 C C . CYS A 1 69 ? 7.579 5.751 7.258 1.00 97.06 69 CYS A C 1
ATOM 534 O O . CYS A 1 69 ? 8.777 5.651 7.503 1.00 97.06 69 CYS A O 1
ATOM 536 N N . ARG A 1 70 ? 7.114 5.866 6.009 1.00 96.44 70 ARG A N 1
ATOM 537 C CA . ARG A 1 70 ? 7.936 5.835 4.790 1.00 96.44 70 ARG A CA 1
ATOM 538 C C . ARG A 1 70 ? 8.720 4.543 4.529 1.00 96.44 70 ARG A C 1
ATOM 540 O O . ARG A 1 70 ? 9.535 4.545 3.616 1.00 96.44 70 ARG A O 1
ATOM 547 N N . SER A 1 71 ? 8.456 3.440 5.236 1.00 95.44 71 SER A N 1
ATOM 548 C CA . SER A 1 71 ? 8.974 2.125 4.823 1.00 95.44 71 SER A CA 1
ATOM 549 C C . SER A 1 71 ? 8.570 1.852 3.374 1.00 95.44 71 SER A C 1
ATOM 551 O O . SER A 1 71 ? 7.406 2.057 3.010 1.00 95.44 71 SER A O 1
ATOM 553 N N . VAL A 1 72 ? 9.521 1.424 2.547 1.00 95.44 72 VAL A N 1
ATOM 554 C CA . VAL A 1 72 ? 9.248 1.047 1.153 1.00 95.44 72 VAL A CA 1
ATOM 555 C C . VAL A 1 72 ? 8.397 -0.221 1.135 1.00 95.44 72 VAL A C 1
ATOM 557 O O . VAL A 1 72 ? 8.696 -1.162 1.866 1.00 95.44 72 VAL A O 1
ATOM 560 N N . PHE A 1 73 ? 7.359 -0.261 0.304 1.00 95.75 73 PHE A N 1
ATOM 561 C CA . PHE A 1 73 ? 6.501 -1.434 0.136 1.00 95.75 73 PHE A CA 1
ATOM 562 C C . PHE A 1 73 ? 6.036 -1.591 -1.319 1.00 95.75 73 PHE A C 1
ATOM 564 O O . PHE A 1 73 ? 6.065 -0.636 -2.105 1.00 95.75 73 PHE A O 1
ATOM 571 N N . CYS A 1 74 ? 5.592 -2.796 -1.671 1.00 94.75 74 CYS A N 1
ATOM 572 C CA . CYS A 1 74 ? 4.928 -3.107 -2.939 1.00 94.75 74 CYS A CA 1
ATOM 573 C C . CYS A 1 74 ? 3.509 -3.636 -2.693 1.00 94.75 74 CYS A C 1
ATOM 575 O O . CYS A 1 74 ? 3.134 -3.910 -1.556 1.00 94.75 74 CYS A O 1
ATOM 577 N N . MET A 1 75 ? 2.708 -3.814 -3.748 1.00 94.44 75 MET A N 1
ATOM 578 C CA . MET A 1 75 ? 1.313 -4.258 -3.599 1.00 94.44 75 MET A CA 1
ATOM 579 C C . MET A 1 75 ? 1.184 -5.601 -2.854 1.00 94.44 75 MET A C 1
ATOM 581 O O . MET A 1 75 ? 0.212 -5.810 -2.136 1.00 94.44 75 MET A O 1
ATOM 585 N N . LEU A 1 76 ? 2.188 -6.479 -2.969 1.00 93.81 76 LEU A N 1
ATOM 586 C CA . LEU A 1 76 ? 2.221 -7.772 -2.277 1.00 93.81 76 LEU A CA 1
ATOM 587 C C . LEU A 1 76 ? 2.374 -7.643 -0.753 1.00 93.81 76 LEU A C 1
ATOM 589 O O . LEU A 1 76 ? 2.061 -8.585 -0.038 1.00 93.81 76 LEU A O 1
ATOM 593 N N . ASP A 1 77 ? 2.830 -6.491 -0.254 1.00 95.00 77 ASP A N 1
ATOM 594 C CA . ASP A 1 77 ? 2.997 -6.240 1.180 1.00 95.00 77 ASP A CA 1
ATOM 595 C C . ASP A 1 77 ? 1.709 -5.715 1.848 1.00 95.00 77 ASP A C 1
ATOM 597 O O . ASP A 1 77 ? 1.669 -5.519 3.065 1.00 95.00 77 ASP A O 1
ATOM 601 N N . VAL A 1 78 ? 0.648 -5.442 1.076 1.00 96.38 78 VAL A N 1
ATOM 602 C CA . VAL A 1 78 ? -0.630 -4.929 1.594 1.00 96.38 78 VAL A CA 1
ATOM 603 C C . VAL A 1 78 ? -1.485 -6.088 2.104 1.00 96.38 78 VAL A C 1
ATOM 605 O O . VAL A 1 78 ? -1.938 -6.926 1.331 1.00 96.38 78 VAL A O 1
ATOM 608 N N . CYS A 1 79 ? -1.748 -6.107 3.410 1.00 95.56 79 CYS A N 1
ATOM 609 C CA . CYS A 1 79 ? -2.533 -7.147 4.072 1.00 95.56 79 CYS A CA 1
ATOM 610 C C . CYS A 1 79 ? -3.820 -6.569 4.655 1.00 95.56 79 CYS A C 1
ATOM 612 O O . CYS A 1 79 ? -3.788 -5.519 5.304 1.00 95.56 79 CYS A O 1
ATOM 614 N N . ILE A 1 80 ? -4.933 -7.282 4.487 1.00 95.31 80 ILE A N 1
ATOM 615 C CA . ILE A 1 80 ? -6.172 -7.003 5.218 1.00 95.31 80 ILE A CA 1
ATOM 616 C C . ILE A 1 80 ? -6.003 -7.528 6.645 1.00 95.31 80 ILE A C 1
ATOM 618 O O . ILE A 1 80 ? -5.510 -8.638 6.841 1.00 95.31 80 ILE A O 1
ATOM 622 N N . VAL A 1 81 ? -6.383 -6.726 7.636 1.00 91.75 81 VAL A N 1
ATOM 623 C CA . VAL A 1 81 ? -6.486 -7.199 9.021 1.00 91.75 81 VAL A CA 1
ATOM 624 C C . VAL A 1 81 ? -7.906 -7.696 9.268 1.00 91.75 81 VAL A C 1
ATOM 626 O O . VAL A 1 81 ? -8.868 -6.979 8.995 1.00 91.75 81 VAL A O 1
ATOM 629 N N . GLU A 1 82 ? -8.039 -8.933 9.742 1.00 72.38 82 GLU A N 1
ATOM 630 C CA . GLU A 1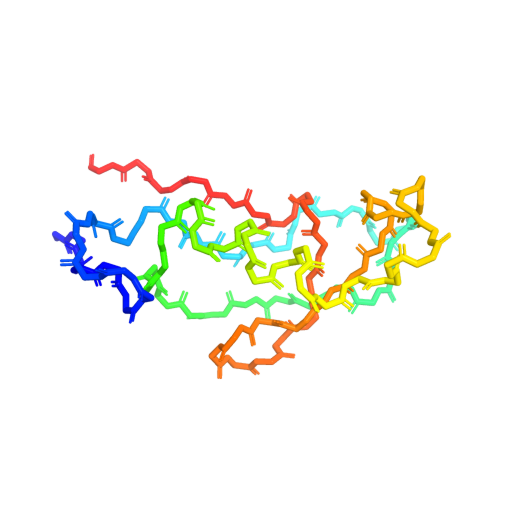 82 ? -9.323 -9.454 10.217 1.00 72.38 82 GLU A CA 1
ATOM 631 C C . GLU A 1 82 ? -9.691 -8.759 11.538 1.00 72.38 82 GLU A C 1
ATOM 633 O O . GLU A 1 82 ? -8.812 -8.443 12.347 1.00 72.38 82 GLU A O 1
ATOM 638 N N . ALA A 1 83 ? -10.980 -8.445 11.691 1.00 56.56 83 ALA A N 1
ATOM 639 C CA . ALA A 1 83 ? -11.537 -7.739 12.843 1.00 56.56 83 ALA A CA 1
ATOM 640 C C . ALA A 1 83 ? -11.825 -8.689 14.011 1.00 56.56 83 ALA A C 1
ATOM 642 O O . ALA A 1 83 ? -12.306 -9.813 13.742 1.00 56.56 83 ALA A O 1
#

Organism: Amblyomma americanum (NCBI:txid6943)

Nearest PDB structures (foldseek):
  4r7e-assembly1_A-2  TM=8.430E-01  e=2.556E-02  Saccharomyces cerevisiae
  8iej-assembly1_M  TM=7.728E-01  e=6.855E-01  Homo sapiens

pLDDT: mean 92.14, std 10.37, range [55.31, 98.31]

Mean predicted aligned error: 3.83 Å

Radius of gyration: 12.65 Å; Cα contacts (8 Å, |Δi|>4): 148; chains: 1; bounding box: 31×22×36 Å